Protein AF-A0AAD9LPF7-F1 (afdb_monomer_lite)

Sequence (71 aa):
MAEERKTVKLPDTDNTSLTCAARILAHECADANLEFMRCKQRDANPRACLVQGEKVTASVLKTCVYYISRI

Foldseek 3Di:
DDDPPPPPPQFDPPPVVCVVCVVVLCVQLVVLVVLLVVQCVVDVPNVSSVVSVVSSVVSVSVSRSVVVVVD

pLDDT: mean 84.74, std 16.04, range [38.28, 97.81]

Radius of gyration: 15.31 Å; chains: 1; bounding box: 36×40×33 Å

Structure (mmCIF, N/CA/C/O backbone):
data_AF-A0AAD9LPF7-F1
#
_entry.id   AF-A0AAD9LPF7-F1
#
loop_
_atom_site.group_PDB
_atom_site.id
_atom_site.type_symbol
_atom_site.label_atom_id
_atom_site.label_alt_id
_atom_site.label_comp_id
_atom_site.label_asym_id
_atom_site.label_entity_id
_atom_site.label_seq_id
_atom_site.pdbx_PDB_ins_code
_atom_site.Cartn_x
_atom_site.Cartn_y
_atom_site.Cartn_z
_atom_site.occupancy
_atom_site.B_iso_or_equiv
_atom_site.auth_seq_id
_atom_site.auth_comp_id
_atom_site.auth_asym_id
_atom_site.auth_atom_id
_atom_site.pdbx_PDB_model_num
ATOM 1 N N . MET A 1 1 ? 21.060 30.450 -20.137 1.00 38.28 1 MET A N 1
ATOM 2 C CA . MET A 1 1 ? 21.395 29.051 -20.473 1.00 38.28 1 MET A CA 1
ATOM 3 C C . MET A 1 1 ? 20.366 28.183 -19.773 1.00 38.28 1 MET A C 1
ATOM 5 O O . MET A 1 1 ? 20.215 28.330 -18.569 1.00 38.28 1 MET A O 1
ATOM 9 N N . ALA A 1 2 ? 19.556 27.447 -20.535 1.00 46.50 2 ALA A N 1
ATOM 10 C CA . ALA A 1 2 ? 18.396 26.716 -20.031 1.00 46.50 2 ALA A CA 1
ATOM 11 C C . ALA A 1 2 ? 18.838 25.486 -19.227 1.00 46.50 2 ALA A C 1
ATOM 13 O O . ALA A 1 2 ? 19.625 24.681 -19.717 1.00 46.50 2 ALA A O 1
ATOM 14 N N . GLU A 1 3 ? 18.342 25.366 -17.999 1.00 54.94 3 GLU A N 1
ATOM 15 C CA . GLU A 1 3 ? 18.538 24.189 -17.160 1.00 54.94 3 GLU A CA 1
ATOM 16 C C . GLU A 1 3 ? 17.734 23.026 -17.758 1.00 54.94 3 GLU A C 1
ATOM 18 O O . GLU A 1 3 ? 16.510 23.102 -17.892 1.00 54.94 3 GLU A O 1
ATOM 23 N N . GLU A 1 4 ? 18.428 21.972 -18.193 1.00 54.47 4 GLU A N 1
ATOM 24 C CA . GLU A 1 4 ? 17.808 20.747 -18.690 1.00 54.47 4 GLU A CA 1
ATOM 25 C C . GLU A 1 4 ? 17.013 20.112 -17.544 1.00 54.47 4 GLU A C 1
ATOM 27 O O . GLU A 1 4 ? 17.557 19.461 -16.650 1.00 54.47 4 GLU A O 1
ATOM 32 N N . ARG A 1 5 ? 15.694 20.321 -17.549 1.00 55.88 5 ARG A N 1
ATOM 33 C CA . ARG A 1 5 ? 14.770 19.628 -16.655 1.00 55.88 5 ARG A CA 1
ATOM 34 C C . ARG A 1 5 ? 14.801 18.147 -17.018 1.00 55.88 5 ARG A C 1
ATOM 36 O O . ARG A 1 5 ? 14.017 17.710 -17.858 1.00 55.88 5 ARG A O 1
ATOM 43 N N . LYS A 1 6 ? 15.687 17.371 -16.383 1.00 58.41 6 LYS A N 1
ATOM 44 C CA . LYS A 1 6 ? 15.615 15.906 -16.399 1.00 58.41 6 LYS A CA 1
ATOM 45 C C . LYS A 1 6 ? 14.214 15.523 -15.952 1.00 58.41 6 LYS A C 1
ATOM 47 O O . LYS A 1 6 ? 13.851 15.660 -14.783 1.00 58.41 6 LYS A O 1
ATOM 52 N N . THR A 1 7 ? 13.399 15.100 -16.905 1.00 59.84 7 THR A N 1
ATOM 53 C CA . THR A 1 7 ? 12.114 14.496 -16.611 1.00 59.84 7 THR A CA 1
ATOM 54 C C . THR A 1 7 ? 12.433 13.194 -15.895 1.00 59.84 7 THR A C 1
ATOM 56 O O . THR A 1 7 ? 12.919 12.237 -16.490 1.00 59.84 7 THR A O 1
ATOM 59 N N . VAL A 1 8 ? 12.255 13.181 -14.571 1.00 63.03 8 VAL A N 1
ATOM 60 C CA . VAL A 1 8 ? 12.271 11.937 -13.804 1.00 63.03 8 VAL A CA 1
ATOM 61 C C . VAL A 1 8 ? 11.131 11.111 -14.378 1.00 63.03 8 VAL A C 1
ATOM 63 O O . VAL A 1 8 ? 9.961 11.403 -14.128 1.00 63.03 8 VAL A O 1
ATOM 66 N N . LYS A 1 9 ? 11.468 10.149 -15.241 1.00 67.69 9 LYS A N 1
ATOM 67 C CA . LYS A 1 9 ? 10.488 9.237 -15.810 1.00 67.69 9 LYS A CA 1
ATOM 68 C C . LYS A 1 9 ? 9.968 8.419 -14.637 1.00 67.69 9 LYS A C 1
ATOM 70 O O . LYS A 1 9 ? 10.711 7.633 -14.052 1.00 67.69 9 LYS A O 1
ATOM 75 N N . LEU A 1 10 ? 8.734 8.707 -14.229 1.00 66.06 10 LEU A N 1
ATOM 76 C CA . LEU A 1 10 ? 8.075 7.946 -13.181 1.00 66.06 10 LEU A CA 1
ATOM 77 C C . LEU A 1 10 ? 8.048 6.474 -13.608 1.00 66.06 10 LEU A C 1
ATOM 79 O O . LEU A 1 10 ? 7.936 6.195 -14.808 1.00 66.06 10 LEU A O 1
ATOM 83 N N . PRO A 1 11 ? 8.197 5.547 -12.651 1.00 71.06 11 PRO A N 1
ATOM 84 C CA . PRO A 1 11 ? 8.079 4.136 -12.948 1.00 71.06 11 PRO A CA 1
ATOM 85 C C . PRO A 1 11 ? 6.740 3.854 -13.616 1.00 71.06 11 PRO A C 1
ATOM 87 O O . PRO A 1 11 ? 5.733 4.478 -13.278 1.00 71.06 11 PRO A O 1
ATOM 90 N N . ASP A 1 12 ? 6.742 2.903 -14.544 1.00 76.94 12 ASP A N 1
ATOM 91 C CA . ASP A 1 12 ? 5.496 2.436 -15.117 1.00 76.94 12 ASP A CA 1
ATOM 92 C C . ASP A 1 12 ? 4.668 1.730 -14.029 1.00 76.94 12 ASP A C 1
ATOM 94 O O . ASP A 1 12 ? 5.130 0.798 -13.364 1.00 76.94 12 ASP A O 1
ATOM 98 N N . THR A 1 13 ? 3.466 2.252 -13.798 1.00 83.56 13 THR A N 1
ATOM 99 C CA . THR A 1 13 ? 2.498 1.757 -12.815 1.00 83.56 13 THR A CA 1
ATOM 100 C C . THR A 1 13 ? 1.221 1.266 -13.493 1.00 83.56 13 THR A C 1
ATOM 102 O O . THR A 1 13 ? 0.154 1.263 -12.875 1.00 83.56 13 THR A O 1
ATOM 105 N N . ASP A 1 14 ? 1.308 0.846 -14.761 1.00 88.44 14 ASP A N 1
ATOM 106 C CA . ASP A 1 14 ? 0.197 0.199 -15.448 1.00 88.44 14 ASP A CA 1
ATOM 107 C C . ASP A 1 14 ? -0.168 -1.144 -14.781 1.00 88.44 14 ASP A C 1
ATOM 109 O O . ASP A 1 14 ? 0.598 -1.732 -14.006 1.00 88.44 14 ASP A O 1
ATOM 113 N N . ASN A 1 15 ? -1.385 -1.629 -15.038 1.00 88.31 15 ASN A N 1
ATOM 114 C CA . ASN A 1 15 ? -1.908 -2.842 -14.409 1.00 88.31 15 ASN A CA 1
ATOM 115 C C . ASN A 1 15 ? -1.015 -4.072 -14.634 1.00 88.31 15 ASN A C 1
ATOM 117 O O . ASN A 1 15 ? -0.898 -4.908 -13.736 1.00 88.31 15 ASN A O 1
ATOM 121 N N . THR A 1 16 ? -0.390 -4.187 -15.803 1.00 90.75 16 THR A N 1
ATOM 122 C CA . THR A 1 16 ? 0.557 -5.253 -16.148 1.00 90.75 16 THR A CA 1
ATOM 123 C C . THR A 1 16 ? 1.805 -5.130 -15.289 1.00 90.75 16 THR A C 1
ATOM 125 O O . THR A 1 16 ? 2.154 -6.082 -14.588 1.00 90.75 16 THR A O 1
ATOM 128 N N . SER A 1 17 ? 2.418 -3.942 -15.266 1.00 89.00 17 SER A N 1
ATOM 129 C CA . SER A 1 17 ? 3.614 -3.639 -14.471 1.00 89.00 17 SER A CA 1
ATOM 130 C C . SER A 1 17 ? 3.404 -3.955 -12.985 1.00 89.00 17 SER A C 1
ATOM 132 O O . SER A 1 17 ? 4.201 -4.673 -12.372 1.00 89.00 17 SER A O 1
ATOM 134 N N . LEU A 1 18 ? 2.278 -3.517 -12.412 1.00 90.12 18 LEU A N 1
ATOM 135 C CA . LEU A 1 18 ? 1.922 -3.793 -11.016 1.00 90.12 18 LEU A CA 1
ATOM 136 C C . LEU A 1 18 ? 1.660 -5.282 -10.751 1.00 90.12 18 LEU A C 1
ATOM 138 O O . LEU A 1 18 ? 2.071 -5.800 -9.712 1.00 90.12 18 LEU A O 1
ATOM 142 N N . THR A 1 19 ? 1.006 -5.984 -11.681 1.00 92.44 19 THR A N 1
ATOM 143 C CA . THR A 1 19 ? 0.707 -7.419 -11.535 1.00 92.44 19 THR A CA 1
ATOM 144 C C . THR A 1 19 ? 1.986 -8.254 -11.573 1.00 92.44 19 THR A C 1
ATOM 146 O O . THR A 1 19 ? 2.162 -9.151 -10.747 1.00 92.44 19 THR A O 1
ATOM 149 N N . CYS A 1 20 ? 2.920 -7.934 -12.472 1.00 90.50 20 CYS A N 1
ATOM 150 C CA . CYS A 1 20 ? 4.224 -8.594 -12.542 1.00 90.50 20 CYS A CA 1
ATOM 151 C C . CYS A 1 20 ? 5.063 -8.347 -11.279 1.00 90.50 20 CYS A C 1
ATOM 153 O O . CYS A 1 20 ? 5.707 -9.266 -10.771 1.00 90.50 20 CYS A O 1
ATOM 155 N N . ALA A 1 21 ? 5.019 -7.129 -10.733 1.00 90.25 21 ALA A N 1
ATOM 156 C CA . ALA A 1 21 ? 5.748 -6.759 -9.522 1.00 90.25 21 ALA A CA 1
ATOM 157 C C . ALA A 1 21 ? 5.055 -7.192 -8.216 1.00 90.25 21 ALA A C 1
ATOM 159 O O . ALA A 1 21 ? 5.635 -7.030 -7.142 1.00 90.25 21 ALA A O 1
ATOM 160 N N . ALA A 1 22 ? 3.845 -7.761 -8.269 1.00 92.81 22 ALA A N 1
ATOM 161 C CA . ALA A 1 22 ? 2.988 -7.961 -7.099 1.00 92.81 22 ALA A CA 1
ATOM 162 C C . ALA A 1 22 ? 3.667 -8.721 -5.948 1.00 92.81 22 ALA A C 1
ATOM 164 O O . ALA A 1 22 ? 3.495 -8.353 -4.790 1.00 92.81 22 ALA A O 1
ATOM 165 N N . ARG A 1 23 ? 4.475 -9.751 -6.242 1.00 94.94 23 ARG A N 1
ATOM 166 C CA . ARG A 1 23 ? 5.205 -10.505 -5.203 1.00 94.94 23 ARG A CA 1
ATOM 167 C C . ARG A 1 23 ? 6.298 -9.676 -4.530 1.00 94.94 23 ARG A C 1
ATOM 169 O O . ARG A 1 23 ? 6.465 -9.772 -3.320 1.00 94.94 23 ARG A O 1
ATOM 176 N N . ILE A 1 24 ? 7.010 -8.860 -5.305 1.00 93.44 24 ILE A N 1
ATOM 177 C CA . ILE A 1 24 ? 8.048 -7.961 -4.789 1.00 93.44 24 ILE A CA 1
ATOM 178 C C . ILE A 1 24 ? 7.383 -6.889 -3.926 1.00 93.44 24 ILE A C 1
ATOM 180 O O . ILE A 1 24 ? 7.774 -6.695 -2.783 1.00 93.44 24 ILE A O 1
ATOM 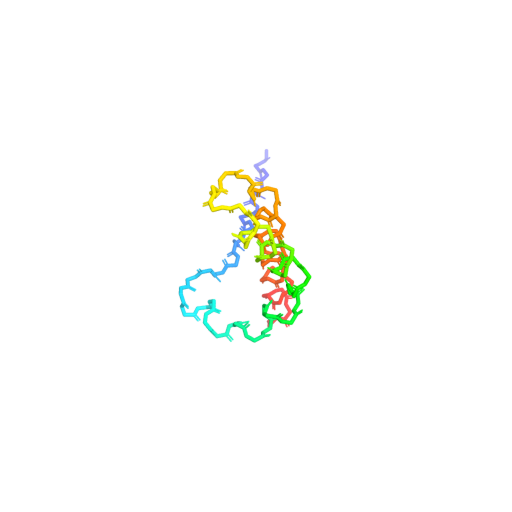184 N N . LEU A 1 25 ? 6.318 -6.260 -4.428 1.00 93.56 25 LEU A N 1
ATOM 185 C CA . LEU A 1 25 ? 5.563 -5.248 -3.688 1.00 93.56 25 LEU A CA 1
ATOM 186 C C . LEU A 1 25 ? 4.926 -5.817 -2.413 1.00 93.56 25 LEU A C 1
ATOM 188 O O . LEU A 1 25 ? 4.908 -5.149 -1.385 1.00 93.56 25 LEU A O 1
ATOM 192 N N . ALA A 1 26 ? 4.438 -7.059 -2.440 1.00 94.81 26 ALA A N 1
ATOM 193 C CA . ALA A 1 26 ? 3.898 -7.714 -1.252 1.00 94.81 26 ALA A CA 1
ATOM 194 C C . ALA A 1 26 ? 4.959 -7.920 -0.160 1.00 94.81 26 ALA A C 1
ATOM 196 O O . ALA A 1 26 ? 4.627 -7.797 1.016 1.00 94.81 26 ALA A O 1
ATOM 197 N N . HIS A 1 27 ? 6.207 -8.211 -0.541 1.00 96.06 27 HIS A N 1
ATOM 198 C CA . HIS A 1 27 ? 7.325 -8.376 0.388 1.00 96.06 27 HIS A CA 1
ATOM 199 C C . HIS A 1 27 ? 7.864 -7.025 0.878 1.00 96.06 27 HIS A C 1
ATOM 201 O O . HIS A 1 27 ? 7.861 -6.750 2.074 1.00 96.06 27 HIS A O 1
ATOM 207 N N . GLU A 1 28 ? 8.268 -6.150 -0.044 1.00 95.19 28 GLU A N 1
ATOM 208 C CA . GLU A 1 28 ? 8.924 -4.875 0.272 1.00 95.19 28 GLU A CA 1
ATOM 209 C C . GLU A 1 28 ? 7.984 -3.872 0.956 1.00 95.19 28 GLU A C 1
ATOM 211 O O . GLU A 1 28 ? 8.422 -3.053 1.763 1.00 95.19 28 GLU A O 1
ATOM 216 N N . CYS A 1 29 ? 6.683 -3.924 0.650 1.00 96.62 29 CYS A N 1
ATOM 217 C CA . CYS A 1 29 ? 5.680 -3.009 1.200 1.00 96.62 29 CYS A CA 1
ATOM 218 C C . CYS A 1 29 ? 4.813 -3.665 2.296 1.00 96.62 29 CYS A C 1
ATOM 220 O O . CYS A 1 29 ? 3.754 -3.128 2.636 1.00 96.62 29 CYS A O 1
ATOM 222 N N . ALA A 1 30 ? 5.224 -4.819 2.841 1.00 97.38 30 ALA A N 1
ATOM 223 C CA . ALA A 1 30 ? 4.416 -5.637 3.752 1.00 97.38 30 ALA A CA 1
ATOM 224 C C . ALA A 1 30 ? 3.887 -4.860 4.971 1.00 97.38 30 ALA A C 1
ATOM 226 O O . ALA A 1 30 ? 2.688 -4.903 5.254 1.00 97.38 30 ALA A O 1
ATOM 227 N N . ASP A 1 31 ? 4.752 -4.114 5.665 1.00 97.44 31 ASP A N 1
ATOM 228 C CA . ASP A 1 31 ? 4.379 -3.367 6.873 1.00 97.44 31 ASP A CA 1
ATOM 229 C C . ASP A 1 31 ? 3.325 -2.291 6.597 1.00 97.44 31 ASP A C 1
ATOM 231 O O . ASP A 1 31 ? 2.299 -2.229 7.278 1.00 97.44 31 ASP A O 1
ATOM 235 N N . ALA A 1 32 ? 3.539 -1.479 5.557 1.00 97.38 32 ALA A N 1
ATOM 236 C CA . ALA A 1 32 ? 2.600 -0.428 5.170 1.00 97.38 32 ALA A CA 1
ATOM 237 C C . ALA A 1 32 ? 1.244 -1.020 4.750 1.00 97.38 32 ALA A C 1
ATOM 239 O O . ALA A 1 32 ? 0.190 -0.520 5.152 1.00 97.38 32 ALA A O 1
ATOM 240 N N . ASN A 1 33 ? 1.266 -2.125 3.996 1.00 97.12 33 ASN A N 1
ATOM 241 C CA . ASN A 1 33 ? 0.060 -2.836 3.579 1.00 97.12 33 ASN A CA 1
ATOM 242 C C . ASN A 1 33 ? -0.719 -3.384 4.783 1.00 97.12 33 ASN A C 1
ATOM 244 O O . ASN A 1 33 ? -1.938 -3.220 4.857 1.00 97.12 33 ASN A O 1
ATOM 248 N N . LEU A 1 34 ? -0.033 -4.001 5.750 1.00 97.81 34 LEU A N 1
ATOM 249 C CA . LEU A 1 34 ? -0.662 -4.520 6.965 1.00 97.81 34 LEU A CA 1
ATOM 250 C C . LEU A 1 34 ? -1.241 -3.401 7.835 1.00 97.81 34 LEU A C 1
ATOM 252 O O . LEU A 1 34 ? -2.341 -3.561 8.365 1.00 97.81 34 LEU A O 1
ATOM 256 N N . GLU A 1 35 ? -0.547 -2.270 7.972 1.00 96.75 35 GLU A N 1
ATOM 257 C CA . GLU A 1 35 ? -1.045 -1.107 8.717 1.00 96.75 35 GLU A CA 1
ATOM 258 C C . GLU A 1 35 ? -2.339 -0.559 8.093 1.00 96.75 35 GLU A C 1
ATOM 260 O O . GLU A 1 35 ? -3.335 -0.357 8.795 1.00 96.75 35 GLU A O 1
ATOM 265 N N . PHE A 1 36 ? -2.364 -0.401 6.766 1.00 97.00 36 PHE A N 1
ATOM 266 C CA . PHE A 1 36 ? -3.550 0.043 6.033 1.00 97.00 36 PHE A CA 1
ATOM 267 C C . PHE A 1 36 ? -4.713 -0.949 6.156 1.00 97.00 36 PHE A C 1
ATOM 269 O O . PHE A 1 36 ? -5.840 -0.551 6.459 1.00 97.00 36 PHE A O 1
ATOM 276 N N . MET A 1 37 ? -4.447 -2.249 6.003 1.00 96.62 37 MET A N 1
ATOM 277 C CA . MET A 1 37 ? -5.474 -3.288 6.128 1.00 96.62 37 MET A CA 1
ATOM 278 C C . MET A 1 37 ? -6.050 -3.365 7.544 1.00 96.62 37 MET A C 1
ATOM 280 O O . MET A 1 37 ? -7.261 -3.518 7.699 1.00 96.62 37 MET A O 1
ATOM 284 N N . ARG A 1 38 ? -5.221 -3.204 8.583 1.00 96.25 38 ARG A N 1
ATOM 285 C CA . ARG A 1 38 ? -5.684 -3.126 9.978 1.00 96.25 38 ARG A CA 1
ATOM 286 C C . ARG A 1 38 ? -6.545 -1.891 10.224 1.00 96.25 38 ARG A C 1
ATOM 288 O O . ARG A 1 38 ? -7.541 -1.997 10.932 1.00 96.25 38 ARG A O 1
ATOM 295 N N . CYS A 1 39 ? -6.190 -0.744 9.644 1.00 96.56 39 CYS A N 1
ATOM 296 C CA . CYS A 1 39 ? -7.011 0.462 9.733 1.00 96.56 39 CYS A CA 1
ATOM 297 C C . CYS A 1 39 ? -8.381 0.244 9.074 1.00 96.56 39 CYS A C 1
ATOM 299 O O . CYS A 1 39 ? -9.409 0.434 9.718 1.00 96.56 39 CYS A O 1
ATOM 301 N N . LYS A 1 40 ? -8.393 -0.278 7.841 1.00 94.62 40 LYS A N 1
ATOM 302 C CA . LYS A 1 40 ? -9.617 -0.563 7.079 1.00 94.62 40 LYS A CA 1
ATOM 303 C C . LYS A 1 40 ? -10.541 -1.573 7.770 1.00 94.62 40 LYS A C 1
ATOM 305 O O . LYS A 1 40 ? -11.754 -1.502 7.623 1.00 94.62 40 LYS A O 1
ATOM 310 N N . GLN A 1 41 ? -9.980 -2.531 8.510 1.00 95.19 41 GLN A N 1
ATOM 311 C CA . GLN A 1 41 ? -10.768 -3.485 9.300 1.00 95.19 41 GLN A CA 1
ATOM 312 C C . GLN A 1 41 ? -11.427 -2.845 10.529 1.00 95.19 41 GLN A C 1
ATOM 314 O O . GLN A 1 41 ? -12.446 -3.347 10.993 1.00 95.19 41 GLN A O 1
ATOM 319 N N . ARG A 1 42 ? -10.845 -1.770 11.074 1.00 94.81 42 ARG A N 1
ATOM 320 C CA . ARG A 1 42 ? -11.376 -1.058 12.247 1.00 94.81 42 ARG A CA 1
ATOM 321 C C . ARG A 1 42 ? -12.409 -0.006 11.868 1.00 94.81 42 ARG A C 1
ATOM 323 O O . ARG A 1 42 ? -13.367 0.178 12.609 1.00 94.81 42 ARG A O 1
ATOM 330 N N . ASP A 1 43 ? -12.202 0.675 10.746 1.00 89.50 43 ASP A N 1
ATOM 331 C CA . ASP A 1 43 ? -13.072 1.745 10.273 1.00 89.50 43 ASP A CA 1
ATOM 332 C C . ASP A 1 43 ? -13.349 1.580 8.774 1.00 89.50 43 ASP A C 1
ATOM 334 O O . ASP A 1 43 ? -12.436 1.544 7.945 1.00 89.50 43 ASP A O 1
ATOM 338 N N . ALA A 1 44 ? -14.632 1.472 8.428 1.00 89.19 44 ALA A N 1
ATOM 339 C CA . ALA A 1 44 ? -15.080 1.339 7.047 1.00 89.19 44 ALA A CA 1
ATOM 340 C C . ALA A 1 44 ? -15.003 2.664 6.267 1.00 89.19 44 ALA A C 1
ATOM 342 O O . ALA A 1 44 ? -15.104 2.651 5.038 1.00 89.19 44 ALA A O 1
ATOM 343 N N . ASN A 1 45 ? -14.830 3.806 6.945 1.00 92.50 45 ASN A N 1
ATOM 344 C CA . ASN A 1 45 ? -14.650 5.099 6.304 1.00 92.50 45 ASN A CA 1
ATOM 345 C C . ASN A 1 45 ? -13.248 5.185 5.675 1.00 92.50 45 ASN A C 1
ATOM 347 O O . ASN A 1 45 ? -12.252 5.303 6.393 1.00 92.50 45 ASN A O 1
ATOM 351 N N . PRO A 1 46 ? -13.127 5.229 4.336 1.00 88.69 46 PRO A N 1
ATOM 352 C CA . PRO A 1 46 ? -11.824 5.249 3.674 1.00 88.69 46 PRO A CA 1
ATOM 353 C C . PRO A 1 46 ? -10.993 6.491 4.025 1.00 88.69 46 PRO A C 1
ATOM 355 O O . PRO A 1 46 ? -9.766 6.440 3.968 1.00 88.69 46 PRO A O 1
ATOM 358 N N . ARG A 1 47 ? -11.634 7.600 4.426 1.00 93.56 47 ARG A N 1
ATOM 359 C CA . ARG A 1 47 ? -10.923 8.823 4.827 1.00 93.56 47 ARG A CA 1
ATOM 360 C C . ARG A 1 47 ? -10.191 8.679 6.163 1.00 93.56 47 ARG A C 1
ATOM 362 O O . ARG A 1 47 ? -9.214 9.388 6.377 1.00 93.56 47 ARG A O 1
ATOM 369 N N . ALA A 1 48 ? -10.616 7.758 7.029 1.00 95.38 48 ALA A N 1
ATOM 370 C CA . ALA A 1 48 ? -9.965 7.508 8.315 1.00 95.38 48 ALA A CA 1
ATOM 371 C C . ALA A 1 48 ? -8.563 6.886 8.158 1.00 95.38 48 ALA A C 1
ATOM 373 O O . ALA A 1 48 ? -7.722 7.038 9.040 1.00 95.38 48 ALA A O 1
ATOM 374 N N . CYS A 1 49 ? -8.298 6.234 7.019 1.00 96.44 49 CYS A N 1
ATOM 375 C CA . CYS A 1 49 ? -7.054 5.509 6.748 1.00 96.44 49 CYS A CA 1
ATOM 376 C C . CYS A 1 49 ? -6.151 6.187 5.703 1.00 96.44 49 CYS A C 1
ATOM 378 O O . CYS A 1 49 ? -5.284 5.529 5.122 1.00 96.44 49 CYS A O 1
ATOM 380 N N . LEU A 1 50 ? -6.361 7.483 5.428 1.00 96.12 50 LEU A N 1
ATOM 381 C CA . LEU A 1 50 ? -5.615 8.218 4.396 1.00 96.12 50 LEU A CA 1
ATOM 382 C C . LEU A 1 50 ? -4.107 8.186 4.640 1.00 96.12 50 LEU A C 1
ATOM 384 O O . LEU A 1 50 ? -3.358 7.842 3.733 1.00 96.12 50 LEU A O 1
ATOM 388 N N . VAL A 1 51 ? -3.674 8.441 5.875 1.00 96.12 51 VAL A N 1
ATOM 389 C CA . VAL A 1 51 ? -2.250 8.453 6.245 1.00 96.12 51 VAL A CA 1
ATOM 390 C C . VAL A 1 51 ? -1.590 7.099 5.962 1.00 96.12 51 VAL A C 1
ATOM 392 O O . VAL A 1 51 ? -0.480 7.027 5.441 1.00 96.12 51 VAL A O 1
ATOM 395 N N . GLN A 1 52 ? -2.272 5.996 6.271 1.00 97.00 52 GLN A N 1
ATOM 396 C CA . GLN A 1 52 ? -1.778 4.648 5.996 1.00 97.00 52 GLN A CA 1
ATOM 397 C C . GLN A 1 52 ? -1.764 4.358 4.488 1.00 97.00 52 GLN A C 1
ATOM 399 O O . GLN A 1 52 ? -0.825 3.738 3.992 1.00 97.00 52 GLN A O 1
ATOM 404 N N . GLY A 1 53 ? -2.762 4.841 3.743 1.00 96.06 53 GLY A N 1
ATOM 405 C CA . GLY A 1 53 ? -2.799 4.733 2.282 1.00 96.06 53 GLY A CA 1
ATOM 406 C C . GLY A 1 53 ? -1.667 5.507 1.592 1.00 96.06 53 GLY A C 1
ATOM 407 O O . GLY A 1 53 ? -1.062 5.012 0.638 1.00 96.06 53 GLY A O 1
ATOM 408 N N . GLU A 1 54 ? -1.314 6.686 2.105 1.00 96.94 54 GLU A N 1
ATOM 409 C CA . GLU A 1 54 ? -0.165 7.465 1.629 1.00 96.94 54 GLU A CA 1
ATOM 410 C C . GLU A 1 54 ? 1.154 6.724 1.871 1.00 96.94 54 GLU A C 1
ATOM 412 O O . GLU A 1 54 ? 2.002 6.681 0.979 1.00 96.94 54 GLU A O 1
ATOM 417 N N . LYS A 1 55 ? 1.310 6.056 3.025 1.00 97.12 55 LYS A N 1
ATOM 418 C CA . LYS A 1 55 ? 2.482 5.206 3.305 1.00 97.12 55 LYS A CA 1
ATOM 419 C C . LYS A 1 55 ? 2.609 4.047 2.315 1.00 97.12 55 LYS A C 1
ATOM 421 O O . LYS A 1 55 ? 3.711 3.790 1.831 1.00 97.12 55 LY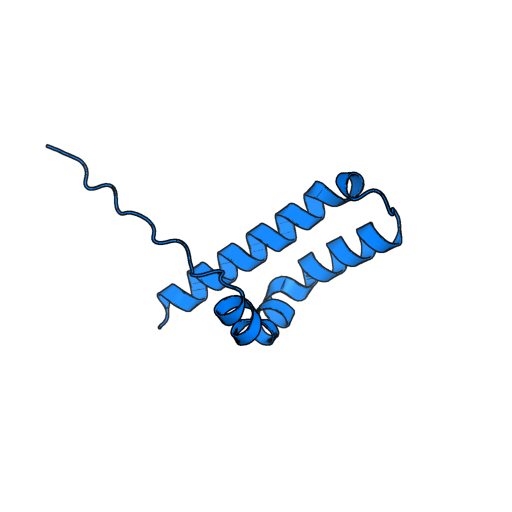S A O 1
ATOM 426 N N . VAL A 1 56 ? 1.503 3.367 1.994 1.00 96.44 56 VAL A N 1
ATOM 427 C CA . VAL A 1 56 ? 1.485 2.301 0.973 1.00 96.44 56 VAL A CA 1
ATOM 428 C C . VAL A 1 56 ? 1.943 2.857 -0.373 1.00 96.44 56 VAL A C 1
ATOM 430 O O . VAL A 1 56 ? 2.856 2.311 -0.991 1.00 96.44 56 VAL A O 1
ATOM 433 N N . THR A 1 57 ? 1.374 3.986 -0.793 1.00 94.88 57 THR A N 1
ATOM 434 C CA . THR A 1 57 ? 1.702 4.627 -2.075 1.00 94.88 57 THR A CA 1
ATOM 435 C C . THR A 1 57 ? 3.174 5.043 -2.138 1.00 94.88 57 THR A C 1
ATOM 437 O O . THR A 1 57 ? 3.859 4.754 -3.118 1.00 94.88 57 THR A O 1
ATOM 440 N N . ALA A 1 58 ? 3.697 5.654 -1.073 1.00 94.56 58 ALA A N 1
ATOM 441 C CA . ALA A 1 58 ? 5.104 6.031 -0.977 1.00 94.56 58 ALA A CA 1
ATOM 442 C C . ALA A 1 58 ? 6.039 4.811 -1.029 1.00 94.56 58 ALA A C 1
ATOM 444 O O . ALA A 1 58 ? 7.081 4.863 -1.682 1.00 94.56 58 ALA A O 1
ATOM 445 N N . SER A 1 59 ? 5.661 3.707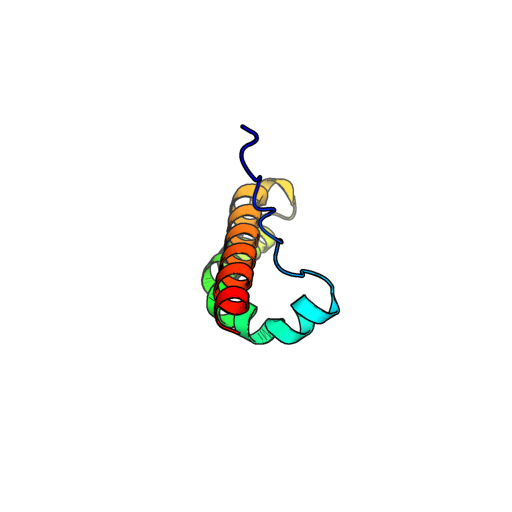 -0.376 1.00 94.44 59 SER A N 1
ATOM 446 C CA . SER A 1 59 ? 6.424 2.457 -0.400 1.00 94.44 59 SER A CA 1
ATOM 447 C C . SER A 1 59 ? 6.480 1.859 -1.809 1.00 94.44 59 SER A C 1
ATOM 449 O O . SER A 1 59 ? 7.569 1.565 -2.296 1.00 94.44 59 SER A O 1
ATOM 451 N N . VAL A 1 60 ? 5.342 1.780 -2.510 1.00 93.44 60 VAL A N 1
ATOM 452 C CA . VAL A 1 60 ? 5.279 1.283 -3.895 1.00 93.44 60 VAL A CA 1
ATOM 453 C C . VAL A 1 60 ? 6.122 2.150 -4.828 1.00 93.44 60 VAL A C 1
ATOM 455 O O . VAL A 1 60 ? 6.966 1.623 -5.547 1.00 93.44 60 VAL A O 1
ATOM 458 N N . LEU A 1 61 ? 5.966 3.479 -4.780 1.00 91.00 61 LEU A N 1
ATOM 459 C CA . LEU A 1 61 ? 6.742 4.392 -5.625 1.00 91.00 61 LEU A CA 1
ATOM 460 C C . LEU A 1 61 ? 8.246 4.279 -5.356 1.00 91.00 61 LEU A C 1
ATOM 462 O O . LEU A 1 61 ? 9.032 4.232 -6.302 1.00 91.00 61 LEU A O 1
ATOM 466 N N . LYS A 1 62 ? 8.654 4.180 -4.084 1.00 90.38 62 LYS A N 1
ATOM 467 C CA . LYS A 1 62 ? 10.057 3.963 -3.715 1.00 90.38 62 LYS A CA 1
ATOM 468 C C . LYS A 1 62 ? 10.585 2.660 -4.311 1.00 90.38 62 LYS A C 1
ATOM 470 O O . LYS A 1 62 ? 11.639 2.683 -4.940 1.00 90.38 62 LYS A O 1
ATOM 475 N N . THR A 1 63 ? 9.860 1.555 -4.145 1.00 90.12 63 THR A N 1
ATOM 476 C CA . THR A 1 63 ? 10.249 0.240 -4.674 1.00 90.12 63 THR A CA 1
ATOM 477 C C . THR A 1 63 ? 10.349 0.272 -6.197 1.00 90.12 63 THR A C 1
ATOM 479 O O . THR A 1 63 ? 11.375 -0.111 -6.753 1.00 90.12 63 THR A O 1
ATOM 482 N N . CYS A 1 64 ? 9.353 0.817 -6.895 1.00 85.44 64 CYS A N 1
ATOM 483 C CA . CYS A 1 64 ? 9.374 0.894 -8.352 1.00 85.44 64 CYS A CA 1
ATOM 484 C C . CYS A 1 64 ? 10.527 1.770 -8.886 1.00 85.44 64 CYS A C 1
ATOM 486 O O . CYS A 1 64 ? 11.186 1.384 -9.848 1.00 85.44 64 CYS A O 1
ATOM 488 N N . VAL A 1 65 ? 10.844 2.902 -8.241 1.00 80.81 65 VAL A N 1
ATOM 489 C CA . VAL A 1 65 ? 11.997 3.744 -8.624 1.00 80.81 65 VAL A CA 1
ATOM 490 C C . VAL A 1 65 ? 13.329 3.020 -8.393 1.00 80.81 65 VAL A C 1
ATOM 492 O O . VAL A 1 65 ? 14.229 3.092 -9.234 1.00 80.81 65 VAL A O 1
ATOM 495 N N . TYR A 1 66 ? 13.465 2.309 -7.271 1.00 73.31 66 TYR A N 1
ATOM 496 C CA . TYR A 1 66 ? 14.710 1.624 -6.914 1.00 73.31 66 TYR A CA 1
ATOM 497 C C . TYR A 1 66 ? 15.011 0.434 -7.832 1.00 73.31 66 TYR A C 1
ATOM 499 O O . TYR A 1 66 ? 16.167 0.215 -8.195 1.00 73.31 66 TYR A O 1
ATOM 507 N N . TYR A 1 67 ? 13.980 -0.323 -8.219 1.00 66.56 67 TYR A N 1
ATOM 508 C CA . TYR A 1 67 ? 14.138 -1.512 -9.056 1.00 66.56 67 TYR A CA 1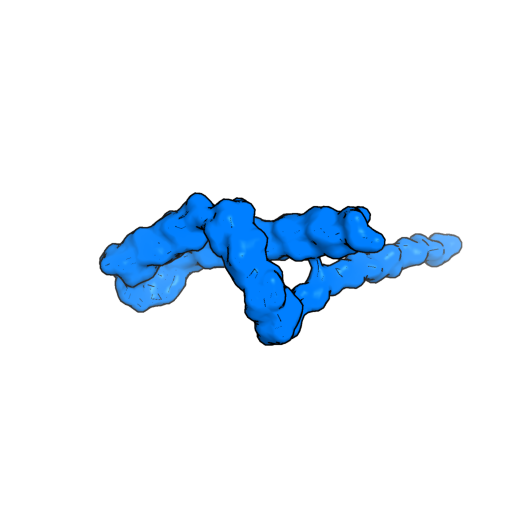
ATOM 509 C C . TYR A 1 67 ? 14.266 -1.185 -10.553 1.00 66.56 67 TYR A C 1
ATOM 511 O O . TYR A 1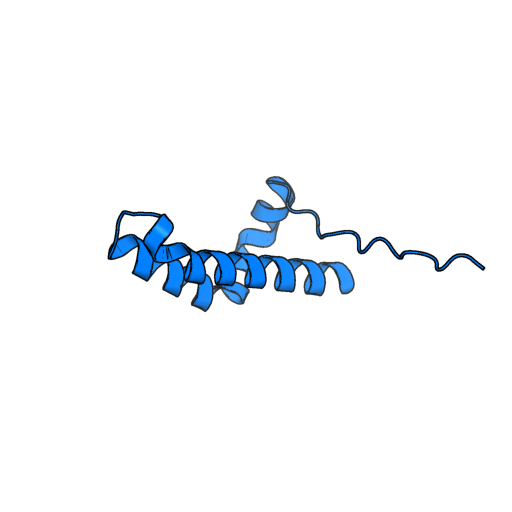 67 ? 15.029 -1.863 -11.233 1.00 66.56 67 TYR A O 1
ATOM 519 N N . ILE A 1 68 ? 13.634 -0.118 -11.065 1.00 57.16 68 ILE A N 1
ATOM 520 C CA . ILE A 1 68 ? 13.853 0.337 -12.456 1.00 57.16 68 ILE A CA 1
ATOM 521 C C . ILE A 1 68 ? 15.256 0.924 -12.649 1.00 57.16 68 ILE A C 1
ATOM 523 O O . ILE A 1 68 ? 15.839 0.771 -13.712 1.00 57.16 68 ILE A O 1
ATOM 527 N N . SER A 1 69 ? 15.839 1.547 -11.621 1.00 52.53 69 SER A N 1
ATOM 528 C CA . SER A 1 69 ? 17.202 2.102 -11.704 1.00 52.53 69 SER A CA 1
ATOM 529 C C . SER A 1 69 ? 18.312 1.034 -11.677 1.00 52.53 69 SER A C 1
ATOM 531 O O . SER A 1 69 ? 19.490 1.381 -11.741 1.00 52.53 69 SER A O 1
ATOM 533 N N . ARG A 1 70 ? 17.959 -0.248 -11.508 1.00 53.31 70 ARG A N 1
ATOM 534 C CA . ARG A 1 70 ? 18.891 -1.383 -11.389 1.00 53.31 70 ARG A CA 1
ATOM 535 C C . ARG A 1 70 ? 18.772 -2.418 -12.519 1.00 53.31 70 ARG A C 1
ATOM 537 O O . ARG A 1 70 ? 19.487 -3.416 -12.462 1.00 53.31 70 ARG A O 1
ATOM 544 N N . ILE A 1 71 ? 17.896 -2.191 -13.500 1.00 48.47 71 ILE A N 1
ATOM 545 C CA . ILE A 1 71 ? 17.770 -2.966 -14.750 1.00 48.47 71 ILE A CA 1
ATOM 546 C C . ILE A 1 71 ? 18.437 -2.169 -15.868 1.00 48.47 71 ILE A C 1
ATOM 548 O O . ILE A 1 71 ? 19.158 -2.796 -16.673 1.00 48.47 71 ILE A O 1
#

InterPro domains:
  IPR016680 NADH dehydrogenase [ubiq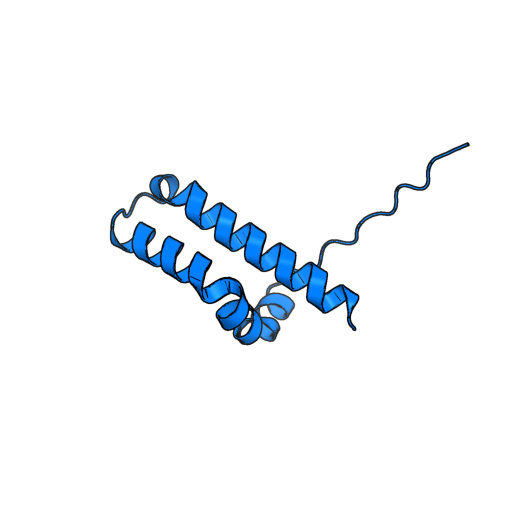uinone] (complex I), alpha subcomplex, subunit 8 [PTHR13344] (1-62)

Organism: NCBI:txid4793

Secondary structure (DSSP, 8-state):
---------PPP-SHHHHHHHHHHHHHHTHHHHHHHHHHHHH---GGGGHHHHHHHHHHHHHHHHHHHTT-